Protein AF-A0A7R6R5T4-F1 (afdb_monomer)

pLDDT: mean 89.38, std 12.57, range [40.31, 97.56]

Mean predicted aligned error: 4.47 Å

Secondary structure (DSSP, 8-state):
----PPEEEEEEE-TTT--EEEEEEEE--HHHHHHHHHHHHHHSTT--EEEEETTT--EEEE-

Foldseek 3Di:
DPDPFQKKWKWKQDQPPRDTDTDDIDRDDLVVVVVVQVVVCVVPPNIKMWMARPVVRDIPDID

Nearest PDB structures (foldseek):
  4iit-assembly1_B-2  TM=6.787E-01  e=6.252E-01  Klebsiella pneumoniae subsp. pneumoniae MGH 78578
  3h25-assembly1_A  TM=6.617E-01  e=7.011E-01  Plasmid RSF1010
  3egr-assembly1_B-2  TM=6.890E-01  e=1.476E+00  Cupriavidus pinatubonensis JMP134
  3h20-assembly1_A  TM=5.365E-01  e=1.047E+00  Plasmid RSF1010
  5xln-assembly1_A  TM=6.114E-01  e=3.906E+00  Homo sapiens

Solvent-accessible surface area (backbone atoms only — not comparable to full-atom values): 3700 Å² total; per-residue (Å²): 134,86,70,89,56,56,43,30,41,32,33,37,28,40,82,89,78,65,47,77,41,83,77,48,77,46,73,43,54,74,69,57,43,52,56,50,52,54,50,52,40,67,77,38,72,92,34,45,37,37,29,25,36,63,90,76,68,42,77,78,47,77,89

Radius of gyration: 11.76 Å; Cα contacts (8 Å, |Δi|>4): 107; chains: 1; bounding box: 25×15×41 Å

Organism: NCBI:txid1751046

Structure (mmCIF, N/CA/C/O backbone):
data_AF-A0A7R6R5T4-F1
#
_entry.id   AF-A0A7R6R5T4-F1
#
loop_
_atom_site.group_PDB
_atom_site.id
_atom_site.type_symbol
_atom_site.label_atom_id
_atom_site.label_alt_id
_atom_site.label_comp_id
_atom_site.label_asym_id
_atom_site.label_entity_id
_atom_site.label_seq_id
_atom_site.pdbx_PDB_ins_code
_atom_site.Cartn_x
_atom_site.Cartn_y
_atom_site.Cartn_z
_atom_site.occupancy
_atom_site.B_iso_or_equiv
_atom_site.auth_seq_id
_atom_site.auth_comp_id
_atom_site.auth_asym_id
_atom_site.auth_atom_id
_atom_site.pdbx_PDB_model_num
ATOM 1 N N . MET A 1 1 ? -4.427 -1.793 25.991 1.00 40.31 1 MET A N 1
ATOM 2 C CA . MET A 1 1 ? -5.591 -1.974 25.098 1.00 40.31 1 MET A CA 1
ATOM 3 C C . MET A 1 1 ? -5.071 -2.111 23.674 1.00 40.31 1 MET A C 1
ATOM 5 O O . MET A 1 1 ? -4.665 -1.115 23.095 1.00 40.31 1 MET A O 1
ATOM 9 N N . ARG A 1 2 ? -4.957 -3.337 23.144 1.00 45.16 2 ARG A N 1
ATOM 10 C CA . ARG A 1 2 ? -4.646 -3.543 21.721 1.00 45.16 2 ARG A CA 1
ATOM 11 C C . ARG A 1 2 ? -5.948 -3.299 20.964 1.00 45.16 2 ARG A C 1
ATOM 13 O O . ARG A 1 2 ? -6.844 -4.131 21.037 1.00 45.16 2 ARG A O 1
ATOM 20 N N . GLY A 1 3 ? -6.093 -2.123 20.352 1.00 49.09 3 GLY A N 1
ATOM 21 C CA . GLY A 1 3 ? -7.182 -1.894 19.406 1.00 49.09 3 GLY A CA 1
ATOM 22 C C . GLY A 1 3 ? -7.099 -2.953 18.311 1.00 49.09 3 GLY A C 1
ATOM 23 O O . GLY A 1 3 ? -5.992 -3.350 17.947 1.00 49.09 3 GLY A O 1
ATOM 24 N N . LEU A 1 4 ? -8.246 -3.443 17.844 1.00 55.03 4 LEU A N 1
ATOM 25 C CA . LEU A 1 4 ? -8.344 -4.312 16.673 1.00 55.03 4 LEU A CA 1
ATOM 26 C C . LEU A 1 4 ? -7.751 -3.540 15.485 1.00 55.03 4 LEU A C 1
ATOM 28 O O . LEU A 1 4 ? -8.432 -2.735 14.854 1.00 55.03 4 LEU A O 1
ATOM 32 N N . GLY A 1 5 ? -6.441 -3.671 15.281 1.00 61.91 5 GLY A N 1
ATOM 33 C CA . GLY A 1 5 ? -5.729 -2.987 14.216 1.00 61.91 5 GLY A CA 1
ATOM 34 C C . GLY A 1 5 ? -6.260 -3.512 12.897 1.00 61.91 5 GLY A C 1
ATOM 35 O O . GLY A 1 5 ? -6.320 -4.720 12.693 1.00 61.91 5 GLY A O 1
ATOM 36 N N . VAL A 1 6 ? -6.695 -2.613 12.020 1.00 82.75 6 VAL A N 1
ATOM 37 C CA . VAL A 1 6 ? -7.010 -3.001 10.649 1.00 82.75 6 VAL A CA 1
ATOM 38 C C . VAL A 1 6 ? -5.687 -3.366 9.986 1.00 82.75 6 VAL A C 1
ATOM 40 O O . VAL A 1 6 ? -4.761 -2.551 9.958 1.00 82.75 6 VAL A O 1
ATOM 43 N N . THR A 1 7 ? -5.597 -4.596 9.491 1.00 94.19 7 THR A N 1
ATOM 44 C CA . THR A 1 7 ? -4.452 -5.051 8.709 1.00 94.19 7 THR A CA 1
ATOM 45 C C . THR A 1 7 ? -4.557 -4.491 7.300 1.00 94.19 7 THR A C 1
ATOM 47 O O . THR A 1 7 ? -5.597 -4.612 6.643 1.00 94.19 7 THR A O 1
ATOM 50 N N . TYR A 1 8 ? -3.467 -3.911 6.811 1.00 96.12 8 TYR A N 1
ATOM 51 C CA . TYR A 1 8 ? -3.3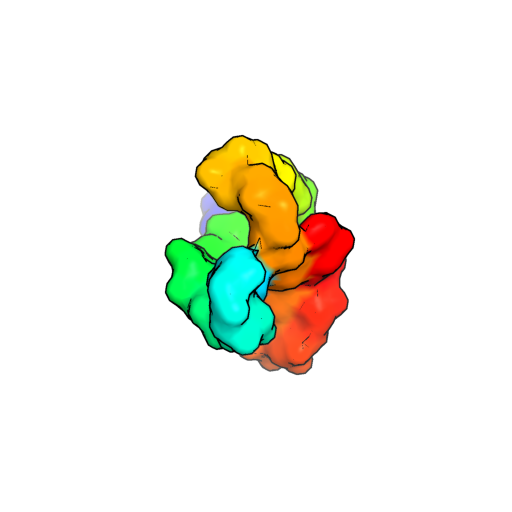68 -3.397 5.455 1.00 96.12 8 TYR A CA 1
ATOM 52 C C . TYR A 1 8 ? -2.298 -4.132 4.661 1.00 96.12 8 TYR A C 1
ATOM 54 O O . TYR A 1 8 ? -1.192 -4.364 5.151 1.00 96.12 8 TYR A O 1
ATOM 62 N N . ARG A 1 9 ? -2.624 -4.445 3.409 1.00 97.19 9 ARG A N 1
ATOM 63 C CA . ARG A 1 9 ? -1.694 -4.958 2.402 1.00 97.19 9 ARG A CA 1
ATOM 64 C C . ARG A 1 9 ? -1.226 -3.800 1.540 1.00 97.19 9 ARG A C 1
ATOM 66 O O . ARG A 1 9 ? -2.056 -3.106 0.959 1.00 97.19 9 ARG A O 1
ATOM 73 N N . ILE A 1 10 ? 0.080 -3.593 1.452 1.00 97.25 10 ILE A N 1
ATOM 74 C CA . ILE A 1 10 ? 0.669 -2.560 0.599 1.00 97.25 10 ILE A CA 1
ATOM 75 C C . ILE A 1 10 ? 1.269 -3.231 -0.623 1.00 97.25 10 ILE A C 1
ATOM 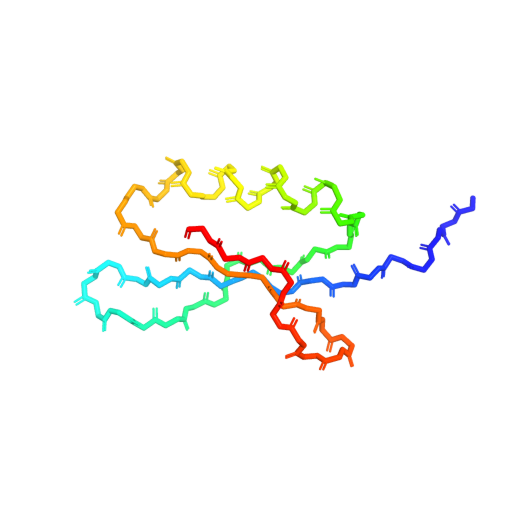77 O O . ILE A 1 10 ? 2.028 -4.196 -0.506 1.00 97.25 10 ILE A O 1
ATOM 81 N N . GLU A 1 11 ? 0.930 -2.694 -1.784 1.00 97.56 11 GLU A N 1
ATOM 82 C CA . GLU A 1 11 ? 1.417 -3.147 -3.072 1.00 97.56 11 GLU A CA 1
ATOM 83 C C . GLU A 1 11 ? 2.197 -2.038 -3.772 1.00 97.56 11 GLU A C 1
ATOM 85 O O . GLU A 1 11 ? 1.830 -0.859 -3.716 1.00 97.56 11 GLU A O 1
ATOM 90 N N . LEU A 1 12 ? 3.267 -2.438 -4.446 1.00 96.31 12 LEU A N 1
ATOM 91 C CA . LEU A 1 12 ? 4.119 -1.593 -5.270 1.00 96.31 12 LEU A CA 1
ATOM 92 C C . LEU A 1 12 ? 4.014 -2.084 -6.716 1.00 96.31 12 LEU A C 1
ATOM 94 O O . LEU A 1 12 ? 4.145 -3.283 -6.951 1.00 96.31 12 LEU A O 1
ATOM 98 N N . ALA A 1 13 ? 3.791 -1.177 -7.663 1.00 95.25 13 ALA A N 1
ATOM 99 C CA . ALA A 1 13 ? 3.944 -1.480 -9.080 1.00 95.25 13 ALA A CA 1
ATOM 100 C C . ALA A 1 13 ? 5.435 -1.461 -9.428 1.00 95.25 13 ALA A C 1
ATOM 102 O O . ALA A 1 13 ? 6.092 -0.427 -9.267 1.00 95.25 13 ALA A O 1
ATOM 103 N N . GLU A 1 14 ? 5.967 -2.590 -9.876 1.00 84.06 14 GLU A N 1
ATOM 104 C CA . GLU A 1 14 ? 7.349 -2.706 -10.317 1.00 84.06 14 GLU A CA 1
ATOM 105 C C . GLU A 1 14 ? 7.575 -1.855 -11.575 1.00 84.06 14 GLU A C 1
ATOM 107 O O . GLU A 1 14 ? 6.826 -1.922 -12.546 1.00 84.06 14 GLU A O 1
ATOM 112 N N . TYR A 1 15 ? 8.620 -1.024 -11.557 1.00 73.94 15 TYR A N 1
ATOM 113 C CA . TYR A 1 15 ? 8.834 0.024 -12.563 1.00 73.94 15 TYR A CA 1
ATOM 114 C C . TYR A 1 15 ? 8.951 -0.490 -14.010 1.00 73.94 15 TYR A C 1
ATOM 116 O O . TYR A 1 15 ? 8.614 0.234 -14.942 1.00 73.94 15 TYR A O 1
ATOM 124 N N . GLN A 1 16 ? 9.449 -1.712 -14.212 1.00 77.62 16 GLN A N 1
ATOM 125 C CA . GLN A 1 16 ? 9.741 -2.240 -15.551 1.00 77.62 16 GLN A CA 1
ATOM 126 C C . GLN A 1 16 ? 8.596 -3.066 -16.143 1.00 77.62 16 GLN A C 1
ATOM 128 O O . GLN A 1 16 ? 8.411 -3.074 -17.357 1.00 77.62 16 GLN A O 1
ATOM 133 N N . THR A 1 17 ? 7.854 -3.769 -15.294 1.00 82.50 17 THR A N 1
ATOM 134 C CA . THR A 1 17 ? 6.831 -4.752 -15.681 1.00 82.50 17 THR A CA 1
ATOM 135 C C . THR A 1 17 ? 5.416 -4.215 -15.486 1.00 82.50 17 THR A C 1
ATOM 137 O O . THR A 1 17 ? 4.482 -4.713 -16.102 1.00 82.50 17 THR A O 1
ATOM 140 N N . ASP A 1 18 ? 5.265 -3.173 -14.662 1.00 81.44 18 ASP A N 1
ATOM 141 C CA . ASP A 1 18 ? 3.992 -2.659 -14.152 1.00 81.44 18 ASP A CA 1
ATOM 142 C C . ASP A 1 18 ? 3.190 -3.682 -13.320 1.00 81.44 18 ASP A C 1
ATOM 144 O O . ASP A 1 18 ? 2.018 -3.464 -12.996 1.00 81.44 18 ASP A O 1
ATOM 148 N N . ASP A 1 19 ? 3.845 -4.776 -12.918 1.00 91.69 19 ASP A N 1
ATOM 149 C CA . ASP A 1 19 ? 3.267 -5.810 -12.072 1.00 91.69 19 ASP A CA 1
ATOM 150 C C . ASP A 1 19 ? 3.171 -5.334 -10.621 1.00 91.69 19 ASP A C 1
ATOM 152 O O . ASP A 1 19 ? 4.080 -4.708 -10.071 1.00 91.69 19 ASP A O 1
ATOM 156 N N . TRP A 1 20 ? 2.049 -5.648 -9.974 1.00 95.12 20 TRP A N 1
ATOM 157 C CA . TRP A 1 20 ? 1.826 -5.306 -8.573 1.00 95.12 20 TRP A CA 1
ATOM 158 C C . TRP A 1 20 ? 2.343 -6.412 -7.663 1.00 95.12 20 TRP A C 1
ATOM 160 O O . TRP A 1 20 ? 1.821 -7.528 -7.668 1.00 95.12 20 TRP A O 1
ATOM 170 N N . ILE A 1 21 ? 3.315 -6.077 -6.822 1.00 94.44 21 ILE A N 1
ATOM 171 C CA . ILE A 1 21 ? 3.868 -6.984 -5.817 1.00 94.44 21 ILE A CA 1
ATOM 172 C C . ILE A 1 21 ? 3.486 -6.538 -4.411 1.00 94.44 21 ILE A C 1
ATOM 174 O O . ILE A 1 21 ? 3.419 -5.346 -4.114 1.00 94.44 21 ILE A O 1
ATOM 178 N N . ILE A 1 22 ? 3.262 -7.501 -3.520 1.00 96.00 22 ILE A N 1
ATOM 179 C CA . ILE A 1 22 ? 3.024 -7.226 -2.102 1.00 96.00 22 ILE A CA 1
ATOM 180 C C . ILE A 1 22 ? 4.370 -6.925 -1.445 1.00 96.00 22 ILE A C 1
ATOM 182 O O . ILE A 1 22 ? 5.251 -7.780 -1.425 1.00 96.00 22 ILE A O 1
ATOM 186 N N . VAL A 1 23 ? 4.513 -5.730 -0.874 1.00 95.25 23 VAL A N 1
ATOM 187 C CA . VAL A 1 23 ? 5.763 -5.300 -0.218 1.00 95.25 23 VAL A CA 1
ATOM 188 C C . VAL A 1 23 ? 5.663 -5.275 1.301 1.00 95.25 23 VAL A C 1
ATOM 190 O O . VAL A 1 23 ? 6.683 -5.340 1.983 1.00 95.25 23 VAL A O 1
ATOM 193 N N . ALA A 1 24 ? 4.450 -5.180 1.851 1.00 94.81 24 ALA A N 1
ATOM 194 C CA . ALA A 1 24 ? 4.246 -5.168 3.293 1.00 94.81 24 ALA A CA 1
ATOM 195 C C . ALA A 1 24 ? 2.821 -5.571 3.693 1.00 94.81 24 ALA A C 1
ATOM 197 O O . ALA A 1 24 ? 1.851 -5.314 2.974 1.00 94.81 24 ALA A O 1
ATOM 198 N N . LEU A 1 25 ? 2.715 -6.129 4.898 1.00 95.62 25 LEU A N 1
ATOM 199 C CA . LEU A 1 25 ? 1.472 -6.347 5.629 1.00 95.62 25 LEU A CA 1
ATOM 200 C C . LEU A 1 25 ? 1.606 -5.643 6.986 1.00 95.62 25 LEU A C 1
ATOM 202 O O . LEU A 1 25 ? 2.553 -5.926 7.722 1.00 95.62 25 LEU A O 1
ATOM 206 N N . VAL A 1 26 ? 0.729 -4.689 7.302 1.00 94.44 26 VAL A N 1
ATOM 207 C CA . VAL A 1 26 ? 0.883 -3.841 8.498 1.00 94.44 26 VAL A CA 1
ATOM 208 C C . VAL A 1 26 ? -0.408 -3.695 9.292 1.00 94.44 26 VAL A C 1
ATOM 210 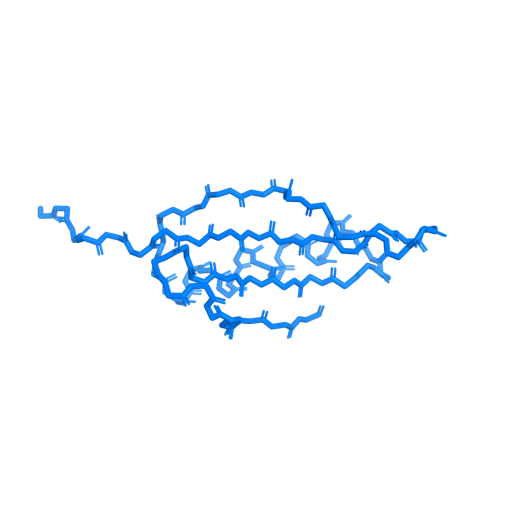O O . VAL A 1 26 ? -1.452 -3.379 8.731 1.00 94.44 26 VAL A O 1
ATOM 213 N N . ASP A 1 27 ? -0.302 -3.821 10.614 1.00 93.81 27 ASP A N 1
ATOM 214 C CA . ASP A 1 27 ? -1.372 -3.495 11.562 1.00 93.81 27 ASP A CA 1
ATOM 215 C C . ASP A 1 27 ? -1.149 -2.084 12.104 1.00 93.81 27 ASP A C 1
ATOM 217 O O . ASP A 1 27 ? -0.326 -1.853 12.997 1.00 93.81 27 ASP A O 1
ATOM 221 N N . LYS A 1 28 ? -1.827 -1.106 11.503 1.00 87.69 28 LYS A N 1
ATOM 222 C CA . LYS A 1 28 ? -1.608 0.324 11.766 1.00 87.69 28 LYS A CA 1
ATOM 223 C C . LYS A 1 28 ? -2.920 1.099 11.739 1.00 87.69 28 LYS A C 1
ATOM 225 O O . LYS A 1 28 ? -3.928 0.625 11.228 1.00 87.69 28 LYS A O 1
ATOM 230 N N . THR A 1 29 ? -2.920 2.316 12.278 1.00 92.06 29 THR A N 1
ATOM 231 C CA . THR A 1 29 ? -4.021 3.254 12.019 1.00 92.06 29 THR A CA 1
ATOM 232 C C . THR A 1 29 ? -3.978 3.720 10.560 1.00 92.06 29 THR A C 1
ATOM 234 O O . THR A 1 29 ? -2.932 3.654 9.912 1.00 92.06 29 THR A O 1
ATOM 237 N N . ILE A 1 30 ? -5.091 4.243 10.031 1.00 91.00 30 ILE A N 1
ATOM 238 C CA . ILE A 1 30 ? -5.112 4.783 8.661 1.00 91.00 30 ILE A CA 1
ATOM 239 C C . ILE A 1 30 ? -4.130 5.958 8.482 1.00 91.00 30 ILE A C 1
ATOM 241 O O . ILE A 1 30 ? -3.551 6.129 7.411 1.00 91.00 30 ILE A O 1
ATOM 245 N N . SER A 1 31 ? -3.898 6.748 9.535 1.00 91.44 31 SER A N 1
ATOM 246 C CA . SER A 1 31 ? -2.938 7.858 9.526 1.00 91.44 31 SER A CA 1
ATOM 247 C C . SER A 1 31 ? -1.494 7.361 9.441 1.00 91.44 31 SER A C 1
ATOM 249 O O . SER A 1 31 ? -0.726 7.846 8.609 1.00 91.44 31 SER A O 1
ATOM 251 N N . ASP A 1 32 ? -1.138 6.346 10.232 1.00 93.81 32 ASP A N 1
ATOM 252 C CA . ASP A 1 32 ? 0.198 5.740 10.184 1.00 93.81 32 ASP A CA 1
ATOM 253 C C . ASP A 1 32 ? 0.436 5.006 8.861 1.00 93.81 32 ASP A C 1
ATOM 255 O O . ASP A 1 32 ? 1.548 5.022 8.332 1.00 93.81 32 ASP A O 1
ATOM 259 N N . LEU A 1 33 ? -0.611 4.393 8.294 1.00 94.44 33 LEU A N 1
ATOM 260 C CA . LEU A 1 33 ? -0.555 3.772 6.973 1.00 94.44 33 LEU A CA 1
ATOM 261 C C . LEU A 1 33 ? -0.187 4.797 5.895 1.00 94.44 33 LEU A C 1
ATOM 263 O O . LEU A 1 33 ? 0.694 4.523 5.084 1.00 9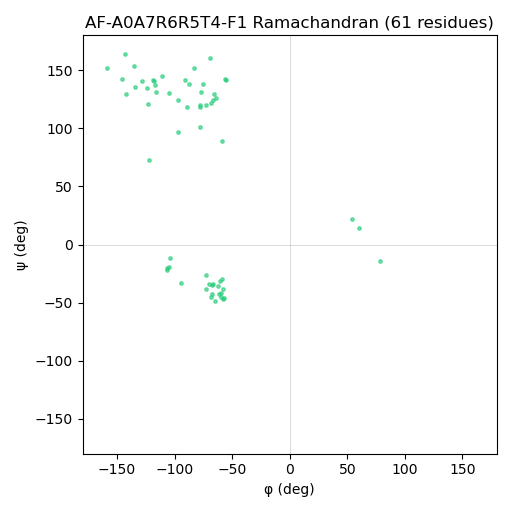4.44 33 LEU A O 1
ATOM 267 N N . LYS A 1 34 ? -0.801 5.990 5.907 1.00 94.94 34 LYS A N 1
ATOM 268 C CA . LYS A 1 34 ? -0.468 7.078 4.969 1.00 94.94 34 LYS A CA 1
ATOM 269 C C . LYS A 1 34 ? 1.000 7.478 5.063 1.00 94.94 34 LYS A C 1
ATOM 271 O O . LYS A 1 34 ? 1.671 7.571 4.038 1.00 94.94 34 LYS A O 1
ATOM 276 N N . ALA A 1 35 ? 1.515 7.667 6.276 1.00 94.62 35 ALA A N 1
ATOM 277 C CA . ALA A 1 35 ? 2.925 7.993 6.474 1.00 94.62 35 ALA A CA 1
ATOM 278 C C . ALA A 1 35 ? 3.845 6.880 5.944 1.00 94.62 35 ALA A C 1
ATOM 280 O O . ALA A 1 35 ? 4.829 7.159 5.258 1.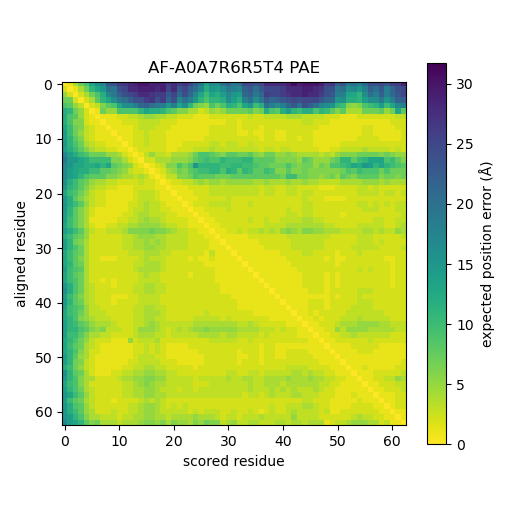00 94.62 35 ALA A O 1
ATOM 281 N N . TYR A 1 36 ? 3.499 5.620 6.208 1.00 94.56 36 TY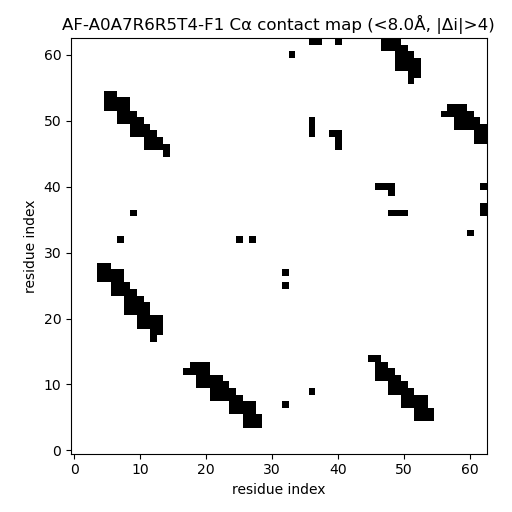R A N 1
ATOM 282 C CA . TYR A 1 36 ? 4.287 4.467 5.784 1.00 94.56 36 TYR A CA 1
ATOM 283 C C . TYR A 1 36 ? 4.288 4.273 4.259 1.00 94.56 36 TYR A C 1
ATOM 285 O O . TYR A 1 36 ? 5.346 4.076 3.663 1.00 94.56 36 TYR A O 1
ATOM 293 N N . VAL A 1 37 ? 3.135 4.433 3.606 1.00 95.75 37 VAL A N 1
ATOM 294 C CA . VAL A 1 37 ? 3.014 4.415 2.139 1.00 95.75 37 VAL A CA 1
ATOM 295 C C . VAL A 1 37 ? 3.858 5.524 1.498 1.00 95.75 37 VAL A C 1
ATOM 297 O O . VAL A 1 37 ? 4.569 5.269 0.526 1.00 95.75 37 VAL A O 1
ATOM 300 N N . CYS A 1 38 ? 3.871 6.731 2.072 1.00 94.62 38 CYS A N 1
ATOM 301 C CA . CYS A 1 38 ? 4.739 7.818 1.607 1.00 94.62 38 CYS A CA 1
ATOM 302 C C . CYS A 1 38 ? 6.235 7.487 1.731 1.00 94.62 38 CYS A C 1
ATOM 304 O O . CYS A 1 38 ? 7.020 7.892 0.874 1.00 94.62 38 CYS A O 1
ATOM 306 N N . ILE A 1 39 ? 6.648 6.760 2.775 1.00 95.06 39 ILE A N 1
ATOM 307 C CA . ILE A 1 39 ? 8.036 6.296 2.920 1.00 95.06 39 ILE A CA 1
ATOM 308 C C . ILE A 1 39 ? 8.377 5.313 1.796 1.00 95.06 39 ILE A C 1
ATOM 310 O O . ILE A 1 39 ? 9.370 5.523 1.107 1.00 95.06 39 ILE A O 1
ATOM 314 N N . ILE A 1 40 ? 7.530 4.309 1.547 1.00 94.69 40 ILE A N 1
ATOM 315 C CA .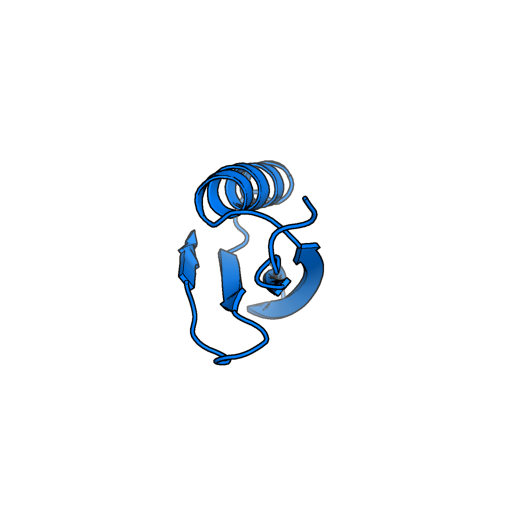 ILE A 1 40 ? 7.731 3.339 0.454 1.00 94.69 40 ILE A CA 1
ATOM 316 C C . ILE A 1 40 ? 7.842 4.063 -0.893 1.00 94.69 40 ILE A C 1
ATOM 318 O O . ILE A 1 40 ? 8.781 3.821 -1.647 1.00 94.69 40 ILE A O 1
ATOM 322 N N . LYS A 1 41 ? 6.954 5.026 -1.166 1.00 94.56 41 LYS A N 1
ATOM 323 C CA . LYS A 1 41 ? 6.999 5.831 -2.396 1.00 94.56 41 LYS A CA 1
ATOM 324 C C . LYS A 1 41 ? 8.320 6.588 -2.567 1.00 94.56 41 LYS A C 1
ATOM 326 O O . LYS A 1 41 ? 8.824 6.686 -3.680 1.00 94.56 41 LYS A O 1
ATOM 331 N N . ARG A 1 42 ? 8.893 7.122 -1.483 1.00 95.06 42 ARG A N 1
ATOM 332 C CA . ARG A 1 42 ? 10.200 7.807 -1.517 1.00 95.06 42 ARG A CA 1
ATOM 333 C C . ARG A 1 42 ? 11.360 6.845 -1.760 1.00 95.06 42 ARG A C 1
ATOM 335 O O . ARG A 1 42 ? 12.315 7.231 -2.422 1.00 95.06 42 ARG A O 1
ATOM 342 N N . MET A 1 43 ? 11.271 5.620 -1.243 1.00 93.81 43 MET A N 1
ATOM 343 C CA . MET A 1 43 ? 12.281 4.576 -1.457 1.00 93.81 43 MET A CA 1
ATOM 344 C C . MET A 1 43 ? 12.246 4.001 -2.877 1.00 93.81 43 MET A C 1
ATOM 346 O O . MET A 1 43 ? 13.278 3.559 -3.374 1.00 93.81 43 MET A O 1
ATOM 350 N N . HIS A 1 44 ? 11.088 4.054 -3.544 1.00 91.31 44 HIS A N 1
ATOM 351 C CA . HIS A 1 44 ? 10.892 3.573 -4.913 1.00 91.31 44 HIS A CA 1
ATOM 352 C C . HIS A 1 44 ? 10.374 4.691 -5.839 1.00 91.31 44 HIS A C 1
ATOM 354 O O . HIS A 1 44 ? 9.199 4.689 -6.229 1.00 91.31 44 HIS A O 1
ATOM 360 N N . PRO A 1 45 ? 11.228 5.669 -6.208 1.00 89.38 45 PRO A N 1
ATOM 361 C CA . PRO A 1 45 ? 10.846 6.736 -7.128 1.00 89.38 45 PRO A CA 1
ATOM 362 C C . PRO A 1 45 ? 10.320 6.179 -8.456 1.00 89.38 45 PRO A C 1
ATOM 364 O O . PRO A 1 45 ? 10.821 5.183 -8.968 1.00 89.38 45 PRO A O 1
ATOM 367 N N . GLY A 1 46 ? 9.289 6.813 -9.017 1.00 88.50 46 GLY A N 1
ATOM 368 C CA . GLY A 1 46 ? 8.674 6.397 -10.286 1.00 88.50 46 GLY A CA 1
ATOM 369 C C . GLY A 1 46 ? 7.726 5.193 -10.197 1.00 88.50 46 GLY A C 1
ATOM 370 O O . GLY A 1 46 ? 6.926 5.001 -11.106 1.00 88.50 46 GLY A O 1
ATOM 371 N N . SER A 1 47 ? 7.739 4.432 -9.100 1.00 91.56 47 SER A N 1
ATOM 372 C CA . SER A 1 47 ? 6.807 3.316 -8.877 1.00 91.56 47 SER A CA 1
ATOM 373 C C . SER A 1 47 ? 5.467 3.810 -8.327 1.00 91.56 47 SER A C 1
ATOM 375 O O . SER A 1 47 ? 5.412 4.835 -7.642 1.00 91.56 47 SER A O 1
ATOM 377 N N . ARG A 1 48 ? 4.368 3.100 -8.594 1.00 93.69 48 ARG A N 1
ATOM 378 C CA . ARG A 1 48 ? 3.048 3.389 -7.994 1.00 93.69 48 ARG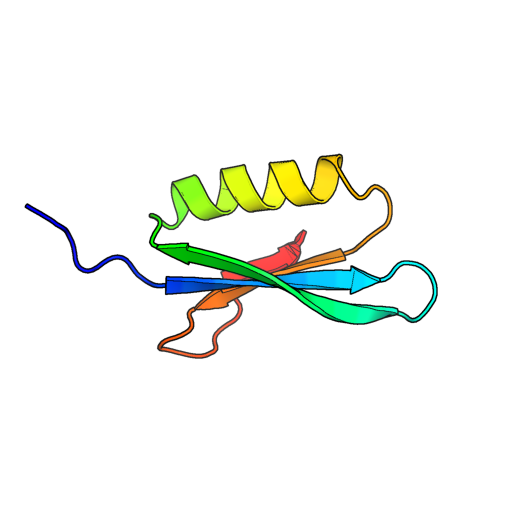 A CA 1
ATOM 379 C C . ARG A 1 48 ? 2.887 2.586 -6.711 1.00 93.69 48 ARG A C 1
ATOM 381 O O . ARG A 1 48 ? 3.307 1.435 -6.666 1.00 93.69 48 ARG A O 1
ATOM 388 N N . VAL A 1 49 ? 2.280 3.167 -5.681 1.00 96.38 49 VAL A N 1
ATOM 389 C CA . VAL A 1 49 ? 2.026 2.471 -4.413 1.00 96.38 49 VAL A CA 1
ATOM 390 C C . VAL A 1 49 ? 0.538 2.526 -4.109 1.00 96.38 49 VAL A C 1
ATOM 392 O O . VAL A 1 49 ? -0.087 3.582 -4.204 1.00 96.38 49 VAL A O 1
ATOM 395 N N . ARG A 1 50 ? -0.041 1.398 -3.708 1.00 97.31 50 ARG A N 1
ATOM 396 C CA . ARG A 1 50 ? -1.428 1.329 -3.240 1.00 97.31 50 ARG A CA 1
ATOM 397 C C . ARG A 1 50 ? -1.528 0.486 -1.982 1.00 97.31 50 ARG A C 1
ATOM 399 O O . ARG A 1 50 ? -0.700 -0.389 -1.747 1.00 97.31 50 ARG A O 1
ATOM 406 N N . ALA A 1 51 ? -2.534 0.754 -1.164 1.00 97.50 51 ALA A N 1
ATOM 407 C CA . ALA A 1 51 ? -2.803 -0.033 0.031 1.00 97.50 51 ALA A CA 1
ATOM 408 C C . ALA A 1 51 ? -4.259 -0.485 0.061 1.00 97.50 51 ALA A C 1
ATOM 410 O O . ALA A 1 51 ? -5.158 0.294 -0.259 1.00 97.50 51 ALA A O 1
ATOM 411 N N . PHE A 1 52 ? -4.472 -1.723 0.496 1.00 97.44 52 PHE A N 1
ATOM 412 C CA . PHE A 1 52 ? -5.780 -2.341 0.655 1.00 97.44 52 PHE A CA 1
ATOM 413 C C . PHE A 1 52 ? -6.031 -2.702 2.111 1.00 97.44 52 PHE A C 1
ATOM 415 O O . PHE A 1 52 ? -5.133 -3.195 2.794 1.00 97.44 52 PHE A O 1
ATOM 422 N N . SER A 1 53 ? -7.262 -2.507 2.572 1.00 95.06 53 SER A N 1
ATOM 423 C CA . SER A 1 53 ? -7.758 -3.158 3.785 1.00 95.06 53 SER A CA 1
ATOM 424 C C . SER A 1 53 ? -7.843 -4.659 3.526 1.00 95.06 53 SER A C 1
ATOM 426 O O . SER A 1 53 ? -8.504 -5.078 2.582 1.00 95.06 53 SER A O 1
ATOM 428 N N . VAL A 1 54 ? -7.191 -5.487 4.343 1.00 94.25 54 VAL A N 1
ATOM 429 C CA . VAL A 1 54 ? -7.225 -6.951 4.155 1.00 94.25 54 VAL A CA 1
ATOM 430 C C . VAL A 1 54 ? -8.625 -7.508 4.410 1.00 94.25 54 VAL A C 1
ATOM 432 O O . VAL A 1 54 ? -9.053 -8.434 3.730 1.00 94.25 54 VAL A O 1
ATOM 435 N N . ASN A 1 55 ? -9.359 -6.911 5.349 1.00 90.19 55 ASN A N 1
ATOM 436 C CA . ASN A 1 55 ? -10.683 -7.387 5.741 1.00 90.19 55 ASN A CA 1
ATOM 437 C C . ASN A 1 55 ? -11.749 -7.101 4.678 1.00 90.19 55 ASN A C 1
ATOM 439 O O . ASN A 1 55 ? -12.642 -7.916 4.475 1.00 90.19 55 ASN A O 1
ATOM 443 N N . THR A 1 56 ? -11.672 -5.937 4.025 1.00 92.81 56 THR A N 1
ATOM 444 C CA . THR A 1 56 ? -12.678 -5.504 3.037 1.00 92.81 56 THR A CA 1
ATOM 445 C C . THR A 1 56 ? -12.195 -5.638 1.596 1.00 92.81 56 THR A C 1
ATOM 447 O O . THR A 1 56 ? -12.992 -5.530 0.671 1.00 92.81 56 THR A O 1
ATOM 450 N N . ASN A 1 57 ? -10.898 -5.886 1.390 1.00 93.88 57 ASN A N 1
ATOM 451 C CA . ASN A 1 57 ? -10.223 -5.851 0.092 1.00 93.88 57 ASN A CA 1
ATOM 452 C C . ASN A 1 57 ? -10.424 -4.523 -0.672 1.00 93.88 57 ASN A C 1
ATOM 454 O O . ASN A 1 57 ? -10.270 -4.460 -1.890 1.00 93.88 57 ASN A O 1
ATOM 458 N N . GLU A 1 58 ? -10.756 -3.445 0.039 1.00 95.12 58 GLU A N 1
ATOM 459 C CA . GLU A 1 58 ? -10.931 -2.113 -0.536 1.00 95.12 58 GLU A CA 1
ATOM 460 C C . GLU A 1 58 ? -9.602 -1.368 -0.577 1.00 95.12 58 GLU A C 1
ATOM 462 O O . GLU A 1 58 ? -8.835 -1.383 0.391 1.00 95.12 58 GLU A O 1
ATOM 467 N N . MET A 1 59 ? -9.34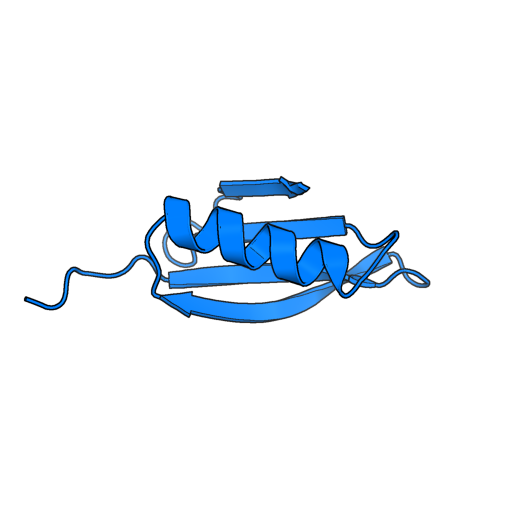8 -0.674 -1.686 1.00 96.38 59 MET A N 1
ATOM 468 C CA . MET A 1 59 ? -8.208 0.225 -1.803 1.00 96.38 59 MET A CA 1
ATOM 469 C C . MET A 1 59 ? -8.463 1.478 -0.965 1.00 96.38 59 MET A C 1
ATOM 471 O O . MET A 1 59 ? -9.413 2.217 -1.207 1.00 96.38 59 MET A O 1
ATOM 475 N N . VAL A 1 60 ? -7.590 1.734 0.004 1.00 95.94 60 VAL A N 1
ATOM 476 C CA . VAL A 1 60 ? -7.729 2.854 0.948 1.00 95.94 60 VAL A CA 1
ATOM 477 C C . VAL A 1 60 ? -6.751 3.996 0.669 1.00 95.94 60 VAL A C 1
ATOM 479 O O . VAL A 1 60 ? -6.969 5.119 1.123 1.00 95.94 60 VAL A O 1
ATOM 482 N N . ILE A 1 61 ? -5.659 3.725 -0.055 1.00 94.69 61 ILE A N 1
ATOM 483 C CA . ILE A 1 61 ? -4.631 4.706 -0.436 1.00 94.69 61 ILE A CA 1
ATOM 484 C C . ILE A 1 61 ? -4.088 4.362 -1.824 1.00 94.69 61 ILE A C 1
ATOM 486 O O . ILE A 1 61 ? -3.852 3.189 -2.113 1.00 94.69 61 ILE A O 1
ATOM 490 N N . GLN A 1 62 ? -3.808 5.389 -2.630 1.00 93.62 62 GLN A N 1
ATOM 491 C CA . GLN A 1 62 ? -3.034 5.296 -3.867 1.00 93.62 62 GLN A CA 1
ATOM 492 C C . GLN A 1 62 ? -2.150 6.546 -4.026 1.00 93.62 62 GLN A C 1
ATOM 494 O O . GLN A 1 62 ? -2.660 7.661 -3.890 1.00 93.62 62 GLN A O 1
ATOM 499 N N . VAL A 1 63 ? -0.846 6.362 -4.282 1.00 89.25 63 VAL A N 1
ATOM 500 C CA . VAL A 1 63 ? 0.163 7.431 -4.477 1.00 89.25 63 VAL A CA 1
ATOM 501 C C . VAL A 1 63 ? 1.220 7.096 -5.534 1.00 89.25 63 VAL A C 1
ATOM 503 O O . VAL A 1 63 ? 1.458 5.911 -5.856 1.00 89.25 63 VAL A O 1
#

Sequence (63 aa):
MRGLGVTYRIELAEYQTDDWIIVALVDKTISDLKAYVCIIKRMHPGSRVRAFSVNTNEMVIQV